Protein AF-A0A6H9RUK7-F1 (afdb_monomer_lite)

Secondary structure (DSSP, 8-state):
---PPPHHHHHHHHH-----HHHHHHHHHTT------TTS-HHHHHHHHHH-

Radius of gyration: 12.92 Å; chains: 1; bounding box: 24×21×40 Å

pLDDT: mean 88.13, std 13.22, range [36.44, 96.81]

Foldseek 3Di:
DPPDQPPQLVVLVVVDDDDDVVVCVVCVVVVNDDDDDPVDDPSVVVVVVVVD

InterPro domains:
  IPR018741 Protein of unknown function DUF2288 [PF10052] (8-52)

Structure (mmCIF, N/CA/C/O ba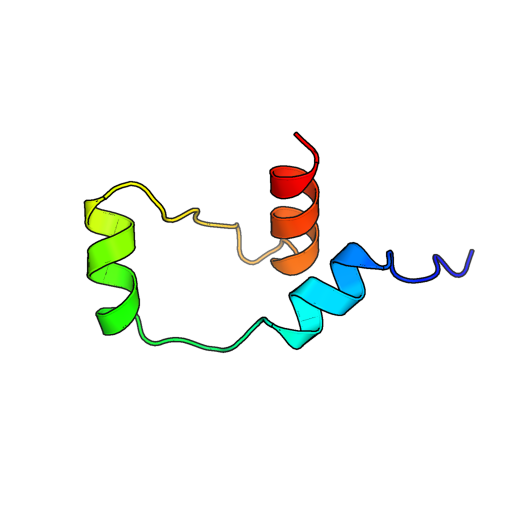ckbone):
data_AF-A0A6H9RUK7-F1
#
_entry.id   AF-A0A6H9RUK7-F1
#
loop_
_atom_site.group_PDB
_atom_site.id
_atom_site.type_symbol
_atom_site.label_atom_id
_atom_site.label_alt_id
_atom_site.label_comp_id
_atom_site.label_asym_id
_atom_site.label_entity_id
_atom_site.label_seq_id
_atom_site.pdbx_PDB_ins_code
_atom_site.Cartn_x
_atom_site.Cartn_y
_atom_site.Cartn_z
_atom_site.occupancy
_atom_site.B_iso_or_equiv
_atom_site.auth_seq_id
_atom_site.auth_comp_id
_atom_site.auth_asym_id
_atom_site.auth_atom_id
_atom_site.pdbx_PDB_model_num
ATOM 1 N N . MET A 1 1 ? -0.644 -9.648 -27.985 1.00 36.44 1 MET A N 1
ATOM 2 C CA . MET A 1 1 ? -1.491 -8.446 -27.879 1.00 36.44 1 MET A CA 1
ATOM 3 C C . MET A 1 1 ? -0.738 -7.433 -27.041 1.00 36.44 1 MET A C 1
ATOM 5 O O . MET A 1 1 ? -0.488 -7.726 -25.881 1.00 36.44 1 MET A O 1
ATOM 9 N N . SER A 1 2 ? -0.306 -6.314 -27.620 1.00 44.66 2 SER A N 1
ATOM 10 C CA . SER A 1 2 ? 0.238 -5.205 -26.832 1.00 44.66 2 SER A CA 1
ATOM 11 C C . SER A 1 2 ? -0.951 -4.509 -26.185 1.00 44.66 2 SER A C 1
ATOM 13 O O . SER A 1 2 ? -1.699 -3.821 -26.872 1.00 44.66 2 SER A O 1
ATOM 15 N N . GLN A 1 3 ? -1.201 -4.788 -24.908 1.00 54.72 3 GLN A N 1
ATOM 16 C CA . GLN A 1 3 ? -2.138 -3.989 -24.131 1.00 54.72 3 GLN A CA 1
ATOM 17 C C . GLN A 1 3 ? -1.472 -2.626 -23.965 1.00 54.72 3 GLN A C 1
ATOM 19 O O . GLN A 1 3 ? -0.458 -2.515 -23.278 1.00 54.72 3 GLN A O 1
ATOM 24 N N . GLU A 1 4 ? -1.968 -1.616 -24.679 1.00 58.56 4 GLU A N 1
ATOM 25 C CA . GLU A 1 4 ? -1.613 -0.236 -24.364 1.00 58.56 4 GLU A CA 1
ATOM 26 C C . GLU A 1 4 ? -1.918 -0.023 -22.874 1.00 58.56 4 GLU A C 1
ATOM 28 O O . GLU A 1 4 ? -3.002 -0.420 -22.428 1.00 58.56 4 GLU A O 1
ATOM 33 N N . PRO A 1 5 ? -0.971 0.507 -22.077 1.00 61.44 5 PRO A N 1
ATOM 34 C CA . PRO A 1 5 ? -1.233 0.752 -20.669 1.00 61.44 5 PRO A CA 1
ATOM 35 C C . PRO A 1 5 ? -2.445 1.674 -20.579 1.00 61.44 5 PRO A C 1
ATOM 37 O O . PRO A 1 5 ? -2.516 2.679 -21.294 1.00 61.44 5 PRO A O 1
ATOM 40 N N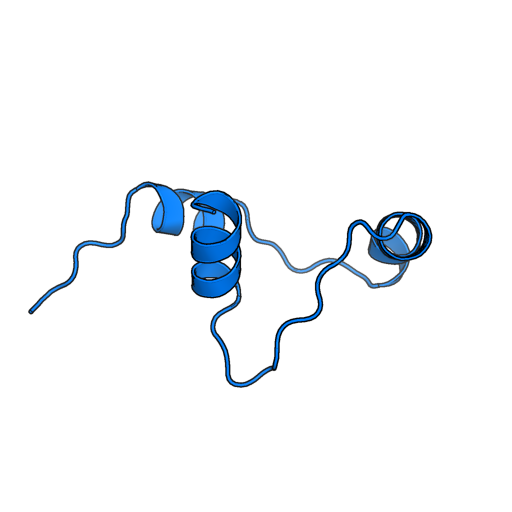 . SER A 1 6 ? -3.416 1.319 -19.735 1.00 71.50 6 SER A N 1
ATOM 41 C CA . SER A 1 6 ? -4.570 2.183 -19.526 1.00 71.50 6 SER A CA 1
ATOM 42 C C . SER A 1 6 ? -4.071 3.565 -19.087 1.00 71.50 6 SER A C 1
ATOM 44 O O . SER A 1 6 ? -3.050 3.705 -18.402 1.00 71.50 6 SER A O 1
ATOM 46 N N . THR A 1 7 ? -4.766 4.620 -19.506 1.00 84.19 7 THR A N 1
ATOM 47 C CA . THR A 1 7 ? -4.390 5.995 -19.146 1.00 84.19 7 THR A CA 1
ATOM 48 C C . THR A 1 7 ? -4.343 6.190 -17.627 1.00 84.19 7 THR A C 1
ATOM 50 O O . THR A 1 7 ? -3.518 6.956 -17.129 1.00 84.19 7 THR A O 1
ATOM 53 N N . LEU A 1 8 ? -5.183 5.456 -16.889 1.00 84.69 8 LEU A N 1
ATOM 54 C CA . LEU A 1 8 ? -5.208 5.425 -15.429 1.00 84.69 8 LEU A CA 1
ATOM 55 C C . LEU A 1 8 ? -3.986 4.703 -14.844 1.00 84.69 8 LEU A C 1
ATOM 57 O O . LEU A 1 8 ? -3.351 5.242 -13.940 1.00 84.69 8 LEU A O 1
ATOM 61 N N . TYR A 1 9 ? -3.605 3.550 -15.392 1.00 88.38 9 TYR A N 1
ATOM 62 C CA . TYR A 1 9 ? -2.412 2.809 -14.980 1.00 88.38 9 TYR A CA 1
ATOM 63 C C . TYR A 1 9 ? -1.144 3.655 -15.140 1.00 88.38 9 TYR A C 1
ATOM 65 O O . TYR A 1 9 ? -0.350 3.783 -14.209 1.00 88.38 9 TYR A O 1
ATOM 73 N N . ALA A 1 10 ? -0.971 4.299 -16.301 1.00 87.94 10 ALA A N 1
ATOM 74 C CA . ALA A 1 10 ? 0.180 5.166 -16.559 1.00 87.94 10 ALA A CA 1
ATOM 75 C C . ALA A 1 10 ? 0.242 6.357 -15.585 1.00 87.94 10 ALA A C 1
ATOM 77 O O . ALA A 1 10 ? 1.325 6.744 -15.143 1.00 87.94 10 ALA A O 1
ATOM 78 N N . LYS A 1 11 ? -0.920 6.914 -15.221 1.00 89.81 11 LYS A N 1
ATOM 79 C CA . LYS A 1 11 ? -1.034 7.997 -14.240 1.00 89.81 11 LYS A CA 1
ATOM 80 C C . LYS A 1 11 ? -0.636 7.525 -12.836 1.00 89.81 11 LYS A C 1
ATOM 82 O O . LYS A 1 11 ? 0.239 8.136 -12.229 1.00 89.81 11 LYS A O 1
ATOM 87 N N . LEU A 1 12 ? -1.217 6.423 -12.358 1.00 90.44 12 LEU A N 1
ATOM 88 C CA . LEU A 1 12 ? -0.927 5.854 -11.036 1.00 90.44 12 LEU A CA 1
ATOM 89 C C . LEU A 1 12 ? 0.543 5.453 -10.900 1.00 90.44 12 LEU A C 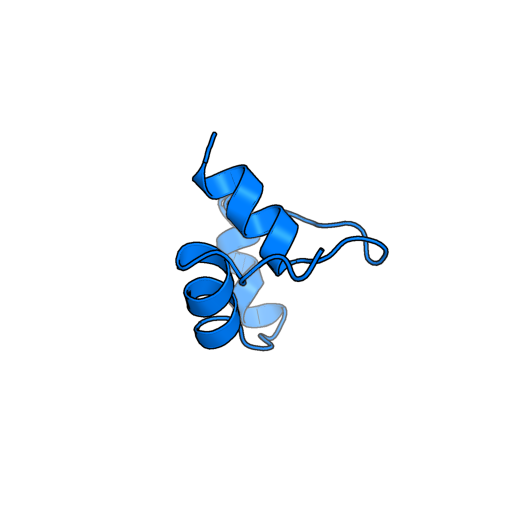1
ATOM 91 O O . LEU A 1 12 ? 1.162 5.727 -9.874 1.00 90.44 12 LEU A O 1
ATOM 95 N N . LEU A 1 13 ? 1.130 4.874 -11.949 1.00 91.50 13 LEU A N 1
ATOM 96 C CA . LEU A 1 13 ? 2.552 4.541 -11.977 1.00 91.50 13 LEU A CA 1
ATOM 97 C C . LEU A 1 13 ? 3.435 5.789 -11.807 1.00 91.50 13 LEU A C 1
ATOM 99 O O . LEU A 1 13 ? 4.418 5.740 -11.075 1.00 91.50 13 LEU A O 1
ATOM 103 N N . GLY A 1 14 ? 3.077 6.908 -12.446 1.00 90.88 14 GLY A N 1
ATOM 104 C CA . GLY A 1 14 ? 3.805 8.176 -12.321 1.00 90.88 14 GLY A CA 1
ATOM 105 C C . GLY A 1 14 ? 3.633 8.880 -10.968 1.00 90.88 14 GLY A C 1
ATOM 106 O O . GLY A 1 14 ? 4.500 9.655 -10.571 1.00 90.88 14 GLY A O 1
ATOM 107 N N . GLU A 1 15 ? 2.537 8.612 -10.257 1.00 92.12 15 GLU A N 1
ATOM 108 C CA . GLU A 1 15 ? 2.245 9.164 -8.925 1.00 92.12 15 GLU A CA 1
ATOM 109 C C . GLU A 1 15 ? 2.746 8.262 -7.779 1.00 92.12 15 GLU A C 1
ATOM 111 O O . GLU A 1 15 ? 2.779 8.693 -6.625 1.00 92.12 15 GLU A O 1
ATOM 116 N N . THR A 1 16 ? 3.152 7.023 -8.075 1.00 93.00 16 THR A N 1
ATOM 117 C CA . THR A 1 16 ? 3.599 6.058 -7.065 1.00 93.00 16 THR A CA 1
ATOM 118 C C . THR A 1 16 ? 5.043 6.317 -6.652 1.00 93.00 16 THR A C 1
ATOM 120 O O . THR A 1 16 ? 5.949 6.408 -7.479 1.00 93.00 16 THR A O 1
ATOM 123 N N . ALA A 1 17 ? 5.273 6.373 -5.343 1.00 92.25 17 ALA A N 1
ATOM 124 C CA . ALA A 1 17 ? 6.595 6.525 -4.759 1.00 92.25 17 ALA A CA 1
ATOM 125 C C . ALA A 1 17 ? 6.759 5.626 -3.531 1.00 92.25 17 ALA A C 1
ATOM 127 O O . ALA A 1 17 ? 5.792 5.295 -2.843 1.00 92.25 17 ALA A O 1
ATOM 128 N N . SER A 1 18 ? 8.006 5.264 -3.232 1.00 93.50 18 SER A N 1
ATOM 129 C CA . SER A 1 18 ? 8.347 4.630 -1.960 1.00 93.50 18 SER A CA 1
ATOM 130 C C . SER A 1 18 ? 8.138 5.620 -0.816 1.00 93.50 18 SER A C 1
ATOM 132 O O . SER A 1 18 ? 8.617 6.751 -0.872 1.00 93.50 18 SER A O 1
ATOM 134 N N . ILE A 1 19 ? 7.465 5.174 0.239 1.00 93.44 19 ILE A N 1
ATOM 135 C CA . ILE A 1 19 ? 7.150 5.964 1.432 1.00 93.44 19 ILE A CA 1
ATOM 136 C C . ILE A 1 19 ? 7.562 5.188 2.684 1.00 93.44 19 ILE A C 1
ATOM 138 O O . ILE A 1 19 ? 7.575 3.953 2.684 1.00 93.44 19 ILE A O 1
ATOM 142 N N . THR A 1 20 ? 7.930 5.888 3.757 1.00 96.44 20 THR A N 1
ATOM 143 C CA . THR A 1 20 ? 8.283 5.218 5.012 1.00 96.44 20 THR A CA 1
ATOM 144 C C . THR A 1 20 ? 7.037 4.798 5.786 1.00 96.44 20 THR A C 1
ATOM 146 O O . THR A 1 20 ? 5.993 5.446 5.723 1.00 96.44 20 THR A O 1
ATOM 149 N N . TRP A 1 21 ? 7.151 3.740 6.596 1.00 94.06 21 TRP A N 1
ATOM 150 C CA . TRP A 1 21 ? 6.040 3.316 7.455 1.00 94.06 21 TRP A CA 1
ATOM 151 C C . TRP A 1 21 ? 5.559 4.435 8.384 1.00 94.06 21 TRP A C 1
ATOM 153 O O . TRP A 1 21 ? 4.359 4.593 8.575 1.00 94.06 21 TRP A O 1
ATOM 163 N N . LYS A 1 22 ? 6.477 5.269 8.887 1.00 95.75 22 LYS A N 1
ATOM 164 C CA . LYS A 1 22 ? 6.162 6.366 9.810 1.00 95.75 22 LYS A CA 1
ATOM 165 C C . LYS A 1 22 ? 5.156 7.370 9.244 1.00 95.75 22 LYS A C 1
ATOM 167 O O . LYS A 1 22 ? 4.360 7.950 9.976 1.00 95.75 22 LYS A O 1
ATOM 172 N N . GLU A 1 23 ? 5.188 7.574 7.935 1.00 95.25 23 GLU A N 1
ATOM 173 C CA . GLU A 1 23 ? 4.251 8.449 7.233 1.00 95.25 23 GLU A CA 1
ATOM 174 C C . GLU A 1 23 ? 2.920 7.739 6.929 1.00 95.25 23 GLU A C 1
ATOM 176 O O . GLU A 1 23 ? 1.886 8.398 6.835 1.00 95.25 23 GLU A O 1
ATOM 181 N N . LEU A 1 24 ? 2.924 6.403 6.839 1.00 94.50 24 LEU A N 1
ATOM 182 C CA . LEU A 1 24 ? 1.739 5.565 6.617 1.00 94.50 24 LEU A CA 1
ATOM 183 C C . LEU A 1 24 ? 0.935 5.264 7.893 1.00 94.50 24 LEU A C 1
ATOM 185 O O . LEU A 1 24 ? -0.280 5.078 7.806 1.00 94.50 24 LEU A O 1
ATOM 189 N N . GLU A 1 25 ? 1.565 5.264 9.073 1.00 96.69 25 GLU A N 1
ATOM 190 C CA . GLU A 1 25 ? 0.919 5.053 10.383 1.00 96.69 25 GLU A CA 1
ATOM 191 C C . GLU A 1 25 ? -0.421 5.805 10.570 1.00 96.69 25 GLU A C 1
ATOM 193 O O . GLU A 1 25 ? -1.405 5.169 10.961 1.00 96.69 25 GLU A O 1
ATOM 198 N N . PRO A 1 26 ? -0.543 7.119 10.273 1.00 96.19 26 PRO A N 1
ATOM 199 C CA . PRO A 1 26 ? -1.812 7.831 10.431 1.00 96.19 26 PRO A CA 1
ATOM 200 C C . PRO A 1 26 ? -2.907 7.369 9.460 1.00 96.19 26 PRO A C 1
ATOM 202 O O . PRO A 1 26 ? -4.086 7.489 9.791 1.00 96.19 26 PRO A O 1
ATOM 205 N N . PHE A 1 27 ? -2.558 6.863 8.276 1.00 95.38 27 PHE A N 1
ATOM 206 C CA . PHE A 1 27 ? -3.526 6.313 7.319 1.00 95.38 27 PHE A CA 1
ATOM 207 C C . PHE A 1 27 ? -4.008 4.940 7.776 1.00 95.38 27 PHE A C 1
ATOM 209 O O . PHE A 1 27 ? -5.211 4.676 7.763 1.00 95.38 27 PHE A O 1
ATOM 216 N N . PHE A 1 28 ? -3.087 4.115 8.276 1.00 95.19 28 PHE A N 1
ATOM 217 C CA . PHE A 1 28 ? -3.410 2.833 8.892 1.00 95.19 28 PHE A CA 1
ATOM 218 C C . PHE A 1 28 ? -4.350 3.002 10.094 1.00 95.19 28 PHE A C 1
ATOM 220 O O . PHE A 1 28 ? -5.391 2.354 10.155 1.00 95.19 28 PHE A O 1
ATOM 227 N N . ALA A 1 29 ? -4.053 3.941 10.999 1.00 96.81 29 ALA A N 1
ATOM 228 C CA . ALA A 1 29 ? -4.891 4.222 12.168 1.00 96.81 29 ALA A CA 1
ATOM 229 C C . ALA A 1 29 ? -6.317 4.681 11.806 1.00 96.81 29 ALA A C 1
ATOM 231 O O . ALA A 1 29 ? -7.249 4.481 12.582 1.00 96.81 29 ALA A O 1
ATOM 232 N N . LYS A 1 30 ? -6.494 5.291 10.628 1.00 96.69 30 LYS A N 1
ATOM 233 C CA . LYS A 1 30 ? -7.795 5.725 10.094 1.00 96.69 30 LYS A CA 1
ATOM 234 C C . LYS A 1 30 ? -8.513 4.642 9.280 1.00 96.69 30 LYS A C 1
ATOM 236 O O . LYS A 1 30 ? -9.616 4.897 8.809 1.00 96.69 30 LYS A O 1
ATOM 241 N N . GLY A 1 31 ? -7.900 3.474 9.078 1.00 95.75 31 GLY A N 1
ATOM 242 C CA . GLY A 1 31 ? -8.428 2.424 8.203 1.00 95.75 31 GLY A CA 1
ATOM 243 C C . GLY A 1 31 ? -8.378 2.773 6.710 1.00 95.75 31 GLY A C 1
ATOM 244 O O . GLY A 1 31 ? -9.092 2.169 5.921 1.00 95.75 31 GLY A O 1
ATOM 245 N N . ALA A 1 32 ? -7.549 3.743 6.314 1.00 94.50 32 ALA A N 1
ATOM 246 C CA . ALA A 1 32 ? -7.398 4.218 4.936 1.00 94.50 32 ALA A CA 1
ATOM 247 C C . ALA A 1 32 ? -6.139 3.645 4.251 1.00 94.50 32 ALA A C 1
ATOM 249 O O . ALA A 1 32 ? -5.532 4.305 3.410 1.00 94.50 32 ALA A O 1
ATOM 250 N N . LEU A 1 33 ? -5.709 2.443 4.651 1.00 94.25 33 LEU A N 1
ATOM 251 C CA . LEU A 1 33 ? -4.564 1.736 4.079 1.00 94.25 33 LEU A CA 1
ATOM 252 C C . LEU A 1 33 ? -5.002 0.340 3.631 1.00 94.25 33 LEU A C 1
ATOM 254 O O . LEU A 1 33 ? -5.613 -0.392 4.408 1.00 94.25 33 LEU A O 1
ATOM 258 N N . LEU A 1 34 ? -4.640 -0.036 2.405 1.00 93.25 34 LEU A N 1
ATOM 259 C CA . LEU A 1 34 ? -4.819 -1.388 1.884 1.00 93.25 34 LEU A CA 1
ATOM 260 C C . LEU A 1 34 ? -3.467 -2.098 1.825 1.00 93.25 34 LEU A C 1
ATOM 262 O O . LEU A 1 34 ? -2.476 -1.528 1.370 1.00 93.25 34 LEU A O 1
ATOM 266 N N . TRP A 1 35 ? -3.437 -3.347 2.287 1.00 93.50 35 TRP A N 1
ATOM 267 C CA . TRP A 1 35 ? -2.289 -4.231 2.117 1.00 93.50 35 TRP A CA 1
ATOM 268 C C . TRP A 1 35 ? -2.493 -5.090 0.874 1.00 93.50 35 TRP A C 1
ATOM 270 O O . TRP A 1 35 ? -3.537 -5.722 0.720 1.00 93.50 35 TRP A O 1
ATOM 280 N N . VAL A 1 36 ? -1.484 -5.130 0.011 1.00 94.69 36 VAL A N 1
ATOM 281 C CA . VAL A 1 36 ? -1.488 -5.926 -1.218 1.00 94.69 36 VAL A CA 1
ATOM 282 C C . VAL A 1 36 ? -0.447 -7.033 -1.076 1.00 94.69 36 VAL A C 1
ATOM 284 O O . VAL A 1 36 ? 0.639 -6.808 -0.541 1.00 94.69 36 VAL A O 1
ATOM 287 N N . ASP A 1 37 ? -0.795 -8.242 -1.519 1.00 96.06 37 ASP A N 1
ATOM 288 C CA . ASP A 1 37 ? 0.130 -9.375 -1.515 1.00 96.06 37 ASP A CA 1
ATOM 289 C C . ASP A 1 37 ? 1.363 -9.070 -2.391 1.00 96.06 37 ASP A C 1
ATOM 291 O O . ASP A 1 37 ? 1.203 -8.535 -3.489 1.00 96.06 37 ASP A O 1
ATOM 295 N N . PRO A 1 38 ? 2.591 -9.402 -1.951 1.00 93.19 38 PRO A N 1
ATOM 296 C CA . PRO A 1 38 ? 3.809 -9.094 -2.701 1.00 93.19 38 PRO A CA 1
ATOM 297 C C . PRO A 1 38 ? 3.910 -9.789 -4.068 1.00 93.19 38 PRO A C 1
ATOM 299 O O . PRO A 1 38 ? 4.739 -9.384 -4.881 1.00 93.19 38 PRO A O 1
ATOM 302 N N . ALA A 1 39 ? 3.113 -10.827 -4.338 1.00 95.94 39 ALA A N 1
ATOM 303 C CA . ALA A 1 39 ? 3.033 -11.448 -5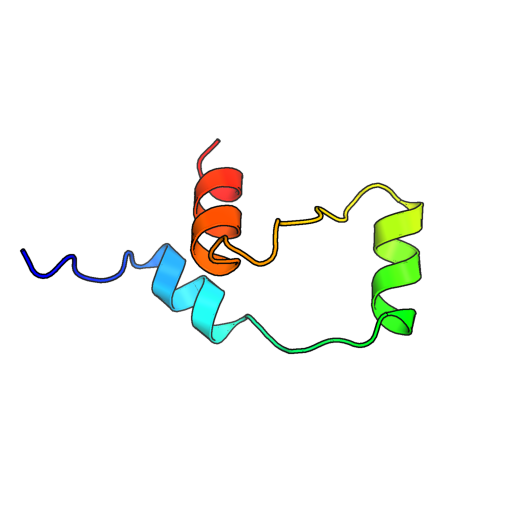.658 1.00 95.94 39 ALA A CA 1
ATOM 304 C C . ALA A 1 39 ? 2.118 -10.685 -6.639 1.00 95.94 39 ALA A C 1
ATOM 306 O O . ALA A 1 39 ? 2.043 -11.065 -7.809 1.00 95.94 39 ALA A O 1
ATOM 307 N N . LEU A 1 40 ? 1.418 -9.639 -6.185 1.00 93.56 40 LEU A N 1
ATOM 308 C CA . LEU A 1 40 ? 0.517 -8.819 -6.995 1.00 93.56 40 LEU A CA 1
ATOM 309 C C . LEU A 1 40 ? 1.151 -7.474 -7.372 1.00 93.56 40 LEU A C 1
ATOM 311 O O . LEU A 1 40 ? 1.985 -6.922 -6.656 1.00 93.56 40 LEU A O 1
ATOM 315 N N . ASP A 1 41 ? 0.708 -6.923 -8.501 1.00 93.00 41 ASP A N 1
ATOM 316 C CA . ASP A 1 41 ? 1.094 -5.586 -8.949 1.00 93.00 41 ASP A CA 1
ATOM 317 C C . ASP A 1 41 ? 0.290 -4.516 -8.191 1.00 93.00 41 ASP A C 1
ATOM 319 O O . ASP A 1 41 ? -0.944 -4.486 -8.242 1.00 93.00 41 ASP A O 1
ATOM 323 N N . LEU A 1 42 ? 0.998 -3.626 -7.488 1.00 93.00 42 LEU A N 1
ATOM 324 C CA . LEU A 1 42 ? 0.407 -2.537 -6.705 1.00 93.00 42 LEU A CA 1
ATOM 325 C C . LEU A 1 42 ? -0.409 -1.560 -7.561 1.00 93.00 42 LEU A C 1
ATOM 327 O O . LEU A 1 42 ? -1.437 -1.064 -7.101 1.00 93.00 42 LEU A O 1
ATOM 331 N N . ILE A 1 43 ? 0.026 -1.288 -8.792 1.00 93.81 43 ILE A N 1
ATOM 332 C CA . ILE A 1 43 ? -0.643 -0.349 -9.697 1.00 93.81 43 ILE A CA 1
ATOM 333 C C . ILE A 1 43 ? -1.913 -0.980 -10.252 1.00 93.81 43 ILE A C 1
ATOM 335 O O . ILE A 1 43 ? -2.957 -0.332 -10.263 1.00 93.81 43 ILE A O 1
ATOM 339 N N . ALA A 1 44 ? -1.852 -2.254 -10.645 1.00 91.94 44 ALA A N 1
ATOM 340 C CA . ALA A 1 44 ? -3.036 -2.975 -11.109 1.00 91.94 44 ALA A CA 1
ATOM 341 C C . ALA A 1 44 ? -4.090 -3.111 -9.996 1.00 91.94 44 ALA A C 1
ATOM 343 O O . ALA A 1 44 ? -5.283 -2.942 -10.243 1.00 91.94 44 ALA A O 1
ATOM 344 N N . ALA A 1 45 ? -3.658 -3.365 -8.755 1.00 92.69 45 ALA A N 1
ATOM 345 C CA . ALA A 1 45 ? -4.552 -3.389 -7.601 1.00 92.69 45 ALA A CA 1
ATOM 346 C C . ALA A 1 45 ? -5.193 -2.013 -7.349 1.00 92.69 45 ALA A C 1
ATOM 348 O O . ALA A 1 45 ? -6.401 -1.931 -7.135 1.00 92.69 45 ALA A O 1
ATOM 349 N N . ALA A 1 46 ? -4.408 -0.933 -7.414 1.00 92.62 46 ALA A N 1
ATOM 350 C CA . ALA A 1 46 ? -4.918 0.428 -7.262 1.00 92.62 46 ALA A CA 1
ATOM 351 C C . ALA A 1 46 ? -5.903 0.818 -8.378 1.00 92.62 46 ALA A C 1
ATOM 353 O O . ALA A 1 46 ? -6.917 1.455 -8.099 1.00 92.62 46 ALA A O 1
ATOM 354 N N . GLU A 1 47 ? -5.640 0.414 -9.623 1.00 92.19 47 GLU A N 1
ATOM 355 C CA . GLU A 1 47 ? -6.556 0.615 -10.749 1.00 92.19 47 GLU A CA 1
ATOM 356 C C . GLU A 1 47 ? -7.889 -0.107 -10.523 1.00 92.19 47 GLU A C 1
ATOM 358 O O . GLU A 1 47 ? -8.940 0.515 -10.662 1.00 92.19 47 GLU A O 1
ATOM 363 N N . ALA A 1 48 ? -7.850 -1.384 -10.131 1.00 91.69 48 ALA A N 1
ATOM 364 C CA . ALA A 1 48 ? -9.054 -2.171 -9.877 1.00 91.69 48 ALA A CA 1
ATOM 365 C C . ALA A 1 48 ? -9.912 -1.567 -8.754 1.00 91.69 48 ALA A C 1
ATOM 367 O O . ALA A 1 48 ? -11.124 -1.463 -8.904 1.00 91.69 48 ALA A O 1
ATOM 368 N N . VAL A 1 49 ? -9.287 -1.108 -7.663 1.00 91.94 49 VAL A N 1
ATOM 369 C CA . VAL A 1 49 ? -9.986 -0.437 -6.550 1.00 91.94 49 VAL A CA 1
ATOM 370 C C . VAL A 1 49 ? -10.600 0.899 -6.977 1.00 91.94 49 VAL A C 1
ATOM 372 O O . VAL A 1 49 ? -11.633 1.287 -6.451 1.00 91.94 49 VAL A O 1
ATOM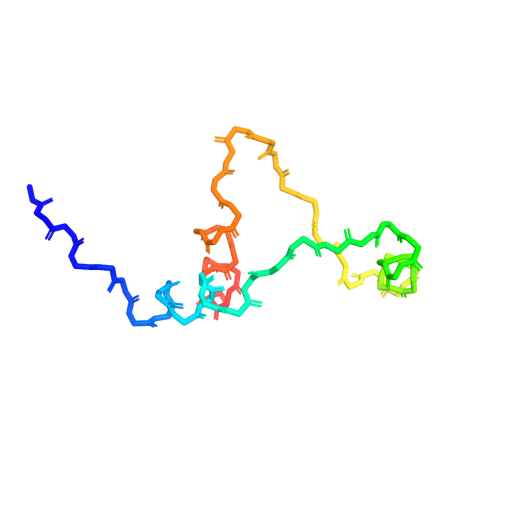 375 N N . ALA A 1 50 ? -9.981 1.623 -7.911 1.00 89.69 50 ALA A N 1
ATOM 376 C CA . ALA A 1 50 ? -10.503 2.903 -8.393 1.00 89.69 50 ALA A CA 1
ATOM 377 C C . ALA A 1 50 ? -11.669 2.761 -9.392 1.00 89.69 50 ALA A C 1
ATOM 379 O O . ALA A 1 50 ? -12.332 3.756 -9.689 1.00 89.69 50 ALA A O 1
ATOM 380 N N . GLN A 1 51 ? -11.865 1.568 -9.960 1.00 87.19 51 GLN A N 1
ATOM 381 C CA . GLN A 1 51 ? -12.908 1.268 -10.946 1.00 87.19 51 GLN A CA 1
ATOM 382 C C . GLN A 1 51 ? -14.151 0.585 -10.351 1.00 87.19 51 GLN A C 1
ATOM 384 O O . GLN A 1 51 ? -15.151 0.476 -11.063 1.00 87.19 51 GLN A O 1
ATOM 389 N N . ASP A 1 52 ? -14.080 0.136 -9.096 1.00 76.00 52 ASP A N 1
ATOM 390 C CA . ASP A 1 52 ? -15.204 -0.392 -8.304 1.00 76.00 52 ASP A CA 1
ATOM 391 C C . ASP A 1 52 ? -16.039 0.750 -7.690 1.00 76.00 52 ASP A C 1
ATOM 393 O O . ASP A 1 52 ? -17.287 0.696 -7.800 1.00 76.00 52 ASP A O 1
#

Organism: NCBI:txid191390

Sequence (52 aa):
MSQEPSTLYAKLLGETASITWKELEPFFAKGALLWVDPALD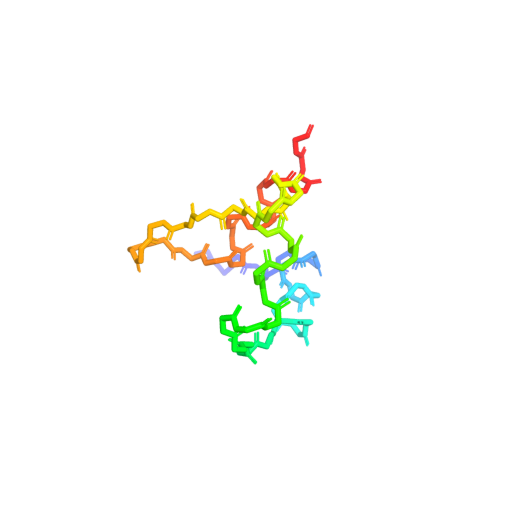LIAAAEAVAQD